Protein AF-A0A8S2ZP50-F1 (afdb_monomer_lite)

InterPro domains:
  IPR007702 Janus [PF05005] (8-51)
  IPR038596 Janus superfamily [G3DSA:3.50.20.20] (6-51)

pLDDT: mean 84.77, std 12.49, range [49.59, 97.44]

Sequence (51 aa):
MGKIENITQIPDVDIAEAGVCKYLLIEARDRGTTYGQSKLVVRGDASCAYH

Structure (mmCIF, N/CA/C/O backbone):
data_AF-A0A8S2ZP50-F1
#
_entry.id   AF-A0A8S2ZP50-F1
#
loop_
_atom_site.group_PDB
_atom_site.id
_atom_site.type_symbol
_atom_site.label_atom_id
_atom_site.label_alt_id
_atom_site.label_comp_id
_atom_site.label_asym_id
_atom_site.label_entity_id
_atom_site.label_seq_id
_atom_site.pdbx_PDB_ins_code
_atom_site.Cartn_x
_atom_site.Cartn_y
_atom_site.Cartn_z
_atom_site.occupancy
_atom_site.B_iso_or_equiv
_atom_site.auth_seq_id
_atom_site.auth_comp_id
_atom_site.auth_asym_id
_atom_site.auth_atom_id
_atom_site.pdbx_PDB_model_num
ATOM 1 N N . MET A 1 1 ? -16.516 8.005 -6.816 1.00 49.59 1 MET A N 1
ATOM 2 C CA . MET A 1 1 ? -15.955 7.274 -5.658 1.00 49.59 1 MET A CA 1
ATOM 3 C C . MET A 1 1 ? -16.927 7.410 -4.501 1.00 49.59 1 MET A C 1
ATOM 5 O O . MET A 1 1 ? -17.365 8.524 -4.242 1.00 49.59 1 MET A O 1
ATOM 9 N N . GLY A 1 2 ? -17.344 6.294 -3.898 1.00 57.19 2 GLY A N 1
ATOM 10 C CA . GLY A 1 2 ? -18.272 6.295 -2.763 1.00 57.19 2 GLY A CA 1
ATOM 11 C C . GLY A 1 2 ? -17.643 6.910 -1.512 1.00 57.19 2 GLY A C 1
ATOM 12 O O . GLY A 1 2 ? -16.421 6.970 -1.390 1.00 57.19 2 GLY A O 1
ATOM 13 N N . LYS A 1 3 ? -18.482 7.389 -0.594 1.00 66.06 3 LYS A N 1
ATOM 14 C CA . LYS A 1 3 ? -18.044 7.851 0.724 1.00 66.06 3 LYS A CA 1
ATOM 15 C C . LYS A 1 3 ? -17.498 6.649 1.504 1.00 66.06 3 LYS A C 1
ATOM 17 O O . LYS A 1 3 ? -18.181 5.636 1.603 1.00 66.06 3 LYS A O 1
ATOM 22 N N . ILE A 1 4 ? -16.279 6.759 2.027 1.00 68.56 4 ILE A N 1
ATOM 23 C CA . ILE A 1 4 ? -15.712 5.759 2.939 1.00 68.56 4 ILE A CA 1
ATOM 24 C C . ILE A 1 4 ? -16.306 6.047 4.316 1.00 68.56 4 ILE A C 1
ATOM 26 O O . ILE A 1 4 ? -16.064 7.114 4.880 1.00 68.56 4 ILE A O 1
ATOM 30 N N . GLU A 1 5 ? -17.134 5.134 4.813 1.00 72.31 5 GLU A N 1
ATOM 31 C CA . GLU A 1 5 ? -17.832 5.287 6.097 1.00 72.31 5 GLU A CA 1
ATOM 32 C C . GLU A 1 5 ? -17.109 4.563 7.233 1.00 72.31 5 GLU A C 1
ATOM 34 O O . GLU A 1 5 ? -17.336 4.875 8.398 1.00 72.31 5 GLU A O 1
ATOM 39 N N . ASN A 1 6 ? -16.229 3.613 6.897 1.00 79.56 6 ASN A N 1
ATOM 40 C CA . ASN A 1 6 ? -15.431 2.862 7.856 1.00 79.56 6 ASN A CA 1
ATOM 41 C C . ASN A 1 6 ? -14.038 2.554 7.285 1.00 79.56 6 ASN A C 1
ATOM 43 O O . ASN A 1 6 ? -13.899 2.139 6.133 1.00 79.56 6 ASN A O 1
ATOM 47 N N . ILE A 1 7 ? -13.002 2.702 8.113 1.00 86.06 7 ILE A N 1
ATOM 48 C CA . ILE A 1 7 ? -11.608 2.412 7.763 1.00 86.06 7 ILE A CA 1
ATOM 49 C C . ILE A 1 7 ? -11.372 0.952 7.329 1.00 86.06 7 ILE A C 1
ATOM 51 O O . ILE A 1 7 ? -10.431 0.674 6.585 1.00 86.06 7 ILE A O 1
ATOM 55 N N . THR A 1 8 ? -12.235 0.011 7.722 1.00 86.81 8 THR A N 1
ATOM 56 C CA . THR A 1 8 ? -12.186 -1.393 7.274 1.00 86.81 8 THR A CA 1
ATOM 57 C C . THR A 1 8 ? -12.463 -1.563 5.781 1.00 86.81 8 THR A C 1
ATOM 59 O O . THR A 1 8 ? -12.030 -2.551 5.201 1.00 86.81 8 THR A O 1
ATOM 62 N N . GLN A 1 9 ? -13.124 -0.595 5.138 1.00 89.56 9 GLN A N 1
ATOM 63 C CA . GLN A 1 9 ? -13.403 -0.618 3.697 1.00 89.56 9 GLN A CA 1
ATOM 64 C C . GLN A 1 9 ? -12.175 -0.263 2.848 1.00 89.56 9 GLN A C 1
ATOM 66 O O . GLN A 1 9 ? -12.174 -0.482 1.640 1.00 89.56 9 GLN A O 1
ATOM 71 N N . ILE A 1 10 ? -11.135 0.306 3.462 1.00 90.62 10 ILE A N 1
ATOM 72 C CA . ILE A 1 10 ? -9.877 0.618 2.786 1.00 90.62 10 ILE A CA 1
ATOM 73 C C . ILE A 1 10 ? -9.077 -0.686 2.661 1.00 90.62 10 ILE A C 1
ATOM 75 O O . ILE A 1 10 ? -8.814 -1.299 3.691 1.00 90.62 10 ILE A O 1
ATOM 79 N N . PRO A 1 11 ? -8.631 -1.116 1.470 1.00 94.00 11 PRO A N 1
ATOM 80 C CA . PRO A 1 11 ? -7.757 -2.283 1.353 1.00 94.00 11 PRO A CA 1
ATOM 81 C C . PRO A 1 11 ? -6.458 -2.086 2.139 1.00 94.00 11 PRO A C 1
ATOM 83 O O . PRO A 1 11 ? -5.866 -1.004 2.088 1.00 94.00 11 PRO A O 1
ATOM 86 N N . ASP A 1 12 ? -5.993 -3.111 2.848 1.00 95.44 12 ASP A N 1
ATOM 87 C CA . ASP A 1 12 ? -4.738 -3.016 3.607 1.00 95.44 12 ASP A CA 1
ATOM 88 C C . ASP A 1 12 ? -3.532 -2.887 2.670 1.00 95.44 12 ASP A C 1
ATOM 90 O O . ASP A 1 12 ? -2.626 -2.095 2.920 1.00 95.44 12 ASP A O 1
ATOM 94 N N . VAL A 1 13 ? -3.569 -3.586 1.536 1.00 95.88 13 VAL A N 1
ATOM 95 C CA . VAL A 1 13 ? -2.539 -3.549 0.496 1.00 95.88 13 VAL A CA 1
ATOM 96 C C . VAL A 1 13 ? -3.210 -3.340 -0.851 1.00 95.88 13 VAL A C 1
ATOM 98 O O . VAL A 1 13 ? -4.184 -4.014 -1.174 1.00 95.88 13 VAL A O 1
ATOM 101 N N . ASP A 1 14 ? -2.681 -2.396 -1.615 1.00 94.81 14 ASP A N 1
ATOM 102 C CA . ASP A 1 14 ? -3.051 -2.160 -3.006 1.00 94.81 14 ASP A CA 1
ATOM 103 C C . ASP A 1 14 ? -1.788 -1.691 -3.736 1.00 94.81 14 ASP A C 1
ATOM 105 O O . ASP A 1 14 ? -1.301 -0.578 -3.519 1.00 94.81 14 ASP A O 1
ATOM 109 N N . ILE A 1 15 ? -1.174 -2.611 -4.478 1.00 93.38 15 ILE A N 1
ATOM 110 C CA . ILE A 1 15 ? 0.107 -2.408 -5.151 1.00 93.38 15 ILE A CA 1
ATOM 111 C C . ILE A 1 15 ? 0.035 -2.961 -6.572 1.00 93.38 15 ILE A C 1
ATOM 113 O O . ILE A 1 15 ? -0.580 -4.002 -6.799 1.00 93.38 15 ILE A O 1
ATOM 117 N N . ALA A 1 16 ? 0.675 -2.279 -7.522 1.00 90.88 16 ALA A N 1
ATOM 118 C CA . ALA A 1 16 ? 0.773 -2.745 -8.899 1.00 90.88 16 ALA A CA 1
ATOM 119 C C . ALA A 1 16 ? 1.360 -4.170 -8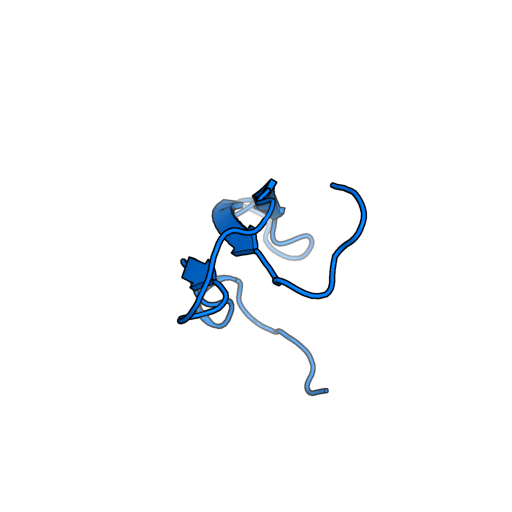.968 1.00 90.88 16 ALA A C 1
ATOM 121 O O . ALA A 1 16 ? 2.443 -4.433 -8.447 1.00 90.88 16 ALA A O 1
ATOM 122 N N . GLU A 1 17 ? 0.648 -5.082 -9.637 1.00 82.56 17 GLU A N 1
ATOM 123 C CA . GLU A 1 17 ? 0.996 -6.511 -9.688 1.00 82.56 17 GLU A CA 1
ATOM 124 C C . GLU A 1 17 ? 2.247 -6.820 -10.528 1.00 82.56 17 GLU A C 1
ATOM 126 O O . GLU A 1 17 ? 2.841 -7.888 -10.382 1.00 82.56 17 GLU A O 1
ATOM 131 N N . ALA A 1 18 ? 2.661 -5.909 -11.415 1.00 76.88 18 ALA A N 1
ATOM 132 C CA . ALA A 1 18 ? 3.740 -6.149 -12.367 1.00 76.88 18 ALA A CA 1
ATOM 133 C C . ALA A 1 18 ? 4.766 -5.006 -12.408 1.00 76.88 18 ALA A C 1
ATOM 135 O O . ALA A 1 18 ? 4.416 -3.830 -12.511 1.00 76.88 18 ALA A O 1
ATOM 136 N N . GLY A 1 19 ? 6.049 -5.383 -12.422 1.00 82.75 19 GLY A N 1
ATOM 137 C CA . GLY A 1 19 ? 7.186 -4.472 -12.569 1.00 82.75 19 GLY A CA 1
ATOM 138 C C . GLY A 1 19 ? 7.826 -4.044 -11.246 1.00 82.75 19 GLY A C 1
ATOM 139 O O . GLY A 1 19 ? 7.642 -4.674 -10.208 1.00 82.75 19 GLY A O 1
ATOM 140 N N . VAL A 1 20 ? 8.629 -2.980 -11.305 1.00 89.06 20 VAL A N 1
ATOM 141 C CA . VAL A 1 20 ? 9.239 -2.328 -10.136 1.00 89.06 20 VAL A CA 1
ATOM 142 C C . VAL A 1 20 ? 8.554 -0.981 -9.947 1.00 89.06 20 VAL A C 1
ATOM 144 O O . VAL A 1 20 ? 8.523 -0.181 -10.881 1.00 89.06 20 VAL A O 1
ATOM 147 N N . CYS A 1 21 ? 8.035 -0.708 -8.750 1.00 90.94 21 CYS 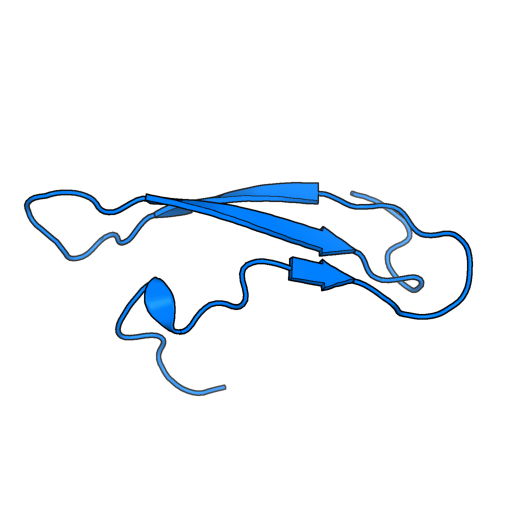A N 1
ATOM 148 C CA . CYS A 1 21 ? 7.399 0.566 -8.426 1.00 90.94 21 CYS A CA 1
ATOM 149 C C . CYS A 1 21 ? 7.860 1.109 -7.068 1.00 90.94 21 CYS A C 1
ATOM 151 O O . CYS A 1 21 ? 8.412 0.393 -6.230 1.00 90.94 21 CYS A O 1
ATOM 153 N N . LYS A 1 22 ? 7.621 2.403 -6.857 1.00 92.44 22 LYS A N 1
ATOM 154 C CA . LYS A 1 22 ? 7.722 3.045 -5.542 1.00 92.44 22 LYS A CA 1
ATOM 155 C C . LYS A 1 22 ? 6.481 2.702 -4.716 1.00 92.44 22 LYS A C 1
ATOM 157 O O . LYS A 1 22 ? 5.430 2.399 -5.284 1.00 92.44 22 LYS A O 1
ATOM 162 N N . TYR A 1 23 ? 6.593 2.754 -3.391 1.00 95.31 23 TYR A N 1
ATOM 163 C CA . TYR A 1 23 ? 5.452 2.527 -2.504 1.00 95.31 23 TYR A CA 1
ATOM 164 C C . TYR A 1 23 ? 5.510 3.408 -1.254 1.00 95.31 23 TYR A C 1
ATOM 166 O O . TYR A 1 23 ? 6.580 3.837 -0.823 1.00 95.31 23 TYR A O 1
ATOM 174 N N . LEU A 1 24 ? 4.342 3.646 -0.665 1.00 96.31 24 LEU A N 1
ATOM 175 C CA . LEU A 1 24 ? 4.160 4.347 0.597 1.00 96.31 24 LEU A CA 1
ATOM 176 C C . LEU A 1 24 ? 3.577 3.412 1.654 1.00 96.31 24 LEU A C 1
ATOM 178 O O . LEU A 1 24 ? 2.688 2.602 1.374 1.00 96.31 24 LEU A O 1
ATOM 182 N N . LEU A 1 25 ? 4.027 3.609 2.891 1.00 97.44 25 LEU A N 1
ATOM 183 C CA . LEU A 1 25 ? 3.336 3.152 4.090 1.00 97.44 25 LEU A CA 1
ATOM 184 C C . LEU A 1 25 ? 2.572 4.342 4.677 1.00 97.44 25 LEU A C 1
ATOM 186 O O . LEU A 1 25 ? 3.181 5.342 5.054 1.00 97.44 25 LEU A O 1
ATOM 190 N N . ILE A 1 26 ? 1.246 4.248 4.729 1.00 95.56 26 ILE A N 1
ATOM 191 C CA . ILE A 1 26 ? 0.365 5.363 5.088 1.00 95.56 26 ILE A CA 1
ATOM 192 C C . ILE A 1 26 ? -0.433 4.990 6.332 1.00 95.56 26 ILE A C 1
ATOM 194 O O . ILE A 1 26 ? -1.058 3.934 6.378 1.00 95.56 26 ILE A O 1
ATOM 198 N N . GLU A 1 27 ? -0.466 5.874 7.327 1.00 93.62 27 GLU A N 1
ATOM 199 C CA . GLU A 1 27 ? -1.404 5.754 8.440 1.00 93.62 27 GLU A CA 1
ATOM 200 C C . GLU A 1 27 ? -2.750 6.376 8.052 1.00 93.62 27 GLU A C 1
ATOM 202 O O . GLU A 1 27 ? -2.893 7.597 7.963 1.00 93.62 27 GLU A O 1
ATOM 207 N N . ALA A 1 28 ? -3.753 5.531 7.828 1.00 90.62 28 ALA A N 1
ATOM 208 C CA . ALA A 1 28 ? -5.133 5.965 7.682 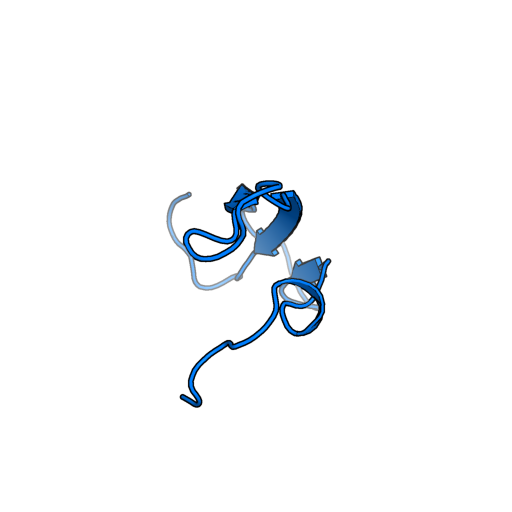1.00 90.62 28 ALA A CA 1
ATOM 209 C C . ALA A 1 28 ? -5.753 6.140 9.074 1.00 90.62 28 ALA A C 1
ATOM 211 O O . ALA A 1 28 ? -5.562 5.300 9.954 1.00 90.62 28 ALA A O 1
ATOM 212 N N . ARG A 1 29 ? -6.508 7.223 9.275 1.00 87.69 29 ARG A N 1
ATOM 213 C CA . ARG A 1 29 ? -7.205 7.521 10.533 1.00 87.69 29 ARG A CA 1
ATOM 214 C C . ARG A 1 29 ? -8.656 7.864 10.250 1.00 87.69 29 ARG A C 1
ATOM 216 O O . ARG A 1 29 ? -8.927 8.690 9.379 1.00 87.69 29 ARG A O 1
ATOM 223 N N . ASP A 1 30 ? -9.570 7.270 11.006 1.00 84.69 30 ASP A N 1
ATOM 224 C CA . ASP A 1 30 ? -10.955 7.718 11.028 1.00 84.69 30 ASP A CA 1
ATOM 225 C C . ASP A 1 30 ? -11.052 9.018 11.838 1.00 84.69 30 ASP A C 1
ATOM 227 O O . ASP A 1 30 ? -10.641 9.090 12.998 1.00 84.69 30 ASP A O 1
ATOM 231 N N . ARG A 1 31 ? -11.568 10.072 11.202 1.00 74.19 31 ARG A N 1
ATOM 232 C CA . ARG A 1 31 ? -11.733 11.394 11.815 1.00 74.19 31 ARG A CA 1
ATOM 233 C C . ARG A 1 31 ? -13.068 11.533 12.562 1.00 74.19 31 ARG A C 1
ATOM 235 O O . ARG A 1 31 ? -13.298 12.578 13.163 1.00 74.19 31 ARG A O 1
ATOM 242 N N . GLY A 1 32 ? -13.945 10.527 12.485 1.00 68.44 32 GLY A N 1
ATOM 243 C CA . GLY A 1 32 ? -15.321 10.564 12.983 1.00 68.44 32 GLY A CA 1
ATOM 244 C C . GLY A 1 32 ? -15.593 9.796 14.280 1.00 68.44 32 GLY A C 1
ATOM 245 O O . GLY A 1 32 ? -16.643 10.020 14.880 1.00 68.44 32 GLY A O 1
ATOM 246 N N . THR A 1 33 ? -14.697 8.920 14.748 1.00 61.06 33 THR A N 1
ATOM 247 C CA . THR A 1 33 ? -14.939 8.102 15.951 1.00 61.06 33 THR A CA 1
ATOM 248 C C . THR A 1 33 ? -14.234 8.654 17.193 1.00 61.06 33 THR A C 1
ATOM 250 O O . THR A 1 33 ? -13.061 9.015 17.163 1.00 61.06 33 THR A O 1
ATOM 253 N N . THR A 1 34 ? -14.943 8.667 18.329 1.00 56.00 34 THR A N 1
ATOM 254 C CA . THR A 1 34 ? -14.434 9.088 19.655 1.00 56.00 34 THR A CA 1
ATOM 255 C C . THR A 1 34 ? -13.231 8.259 20.121 1.00 56.00 34 THR A C 1
ATOM 257 O O . THR A 1 34 ? -12.370 8.751 20.845 1.00 56.00 34 THR A O 1
ATOM 260 N N . TYR A 1 35 ? -13.147 7.008 19.664 1.00 58.44 35 TYR A N 1
ATOM 261 C CA . TYR A 1 35 ? -11.963 6.161 19.755 1.00 58.44 35 TYR A CA 1
ATOM 262 C C . TYR A 1 35 ? -11.354 6.119 18.358 1.00 58.44 35 TYR A C 1
ATOM 264 O O . TYR A 1 35 ? -11.829 5.367 17.507 1.00 58.44 35 TYR A O 1
ATOM 272 N N . GLY A 1 36 ? -10.398 7.010 18.089 1.00 65.31 36 GLY A N 1
ATOM 273 C CA . GLY A 1 36 ? -9.791 7.167 16.768 1.00 65.31 36 GLY A CA 1
ATOM 274 C C . GLY A 1 36 ? -9.199 5.847 16.289 1.00 65.31 36 GLY A C 1
ATOM 275 O O . GLY A 1 36 ? -8.155 5.420 16.778 1.00 65.31 36 GLY A O 1
ATOM 276 N N . GLN A 1 37 ? -9.886 5.185 15.359 1.00 82.50 37 GLN A N 1
ATOM 277 C CA . GLN A 1 37 ? -9.367 3.975 14.743 1.00 82.50 37 GLN A CA 1
ATOM 278 C C . GLN A 1 37 ? -8.350 4.381 13.685 1.00 82.50 37 GLN A C 1
ATOM 280 O O . GLN A 1 37 ? -8.623 5.227 12.829 1.00 82.50 37 GLN A O 1
ATOM 285 N N . SER A 1 38 ? -7.170 3.778 13.750 1.00 89.62 38 SER A N 1
ATOM 286 C CA . SER A 1 38 ? -6.149 3.928 12.727 1.00 89.62 38 SER A CA 1
ATOM 287 C C . SER A 1 38 ? -5.651 2.573 12.264 1.00 89.62 38 SER A C 1
ATOM 289 O O . SER A 1 38 ? -5.735 1.574 12.983 1.00 89.62 38 SER A O 1
ATOM 291 N N . LYS A 1 39 ? -5.150 2.539 11.034 1.00 91.62 39 LYS A N 1
ATOM 292 C CA . LYS A 1 39 ? -4.419 1.391 10.512 1.00 91.62 39 LYS A CA 1
ATOM 293 C C . LYS A 1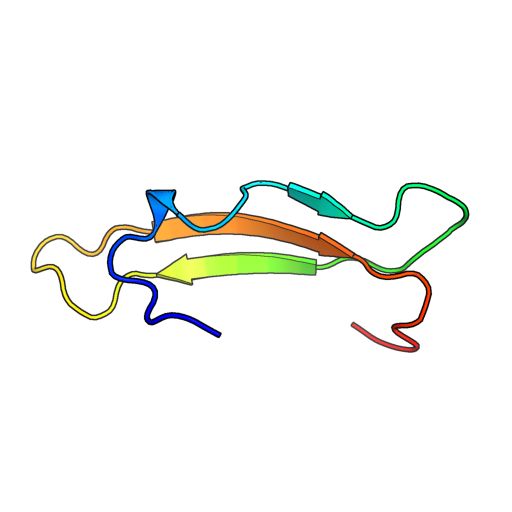 39 ? -3.371 1.838 9.512 1.00 91.62 39 LYS A C 1
ATOM 295 O O . LYS A 1 39 ? -3.496 2.896 8.894 1.00 91.62 39 LYS A O 1
ATOM 300 N N . LEU A 1 40 ? -2.353 1.008 9.347 1.00 96.00 40 LEU A N 1
ATOM 301 C CA . LEU A 1 40 ? -1.362 1.187 8.299 1.00 96.00 40 LEU A CA 1
ATOM 302 C C . LEU A 1 40 ? -1.860 0.523 7.017 1.00 96.00 40 LEU A C 1
ATOM 304 O O . LEU A 1 40 ? -2.364 -0.596 7.057 1.00 96.00 40 LEU A O 1
ATOM 308 N N . VAL A 1 41 ? -1.708 1.217 5.895 1.00 96.25 41 VAL A N 1
ATOM 309 C CA . VAL A 1 41 ? -2.024 0.700 4.564 1.00 96.25 41 VAL A CA 1
ATOM 310 C C . VAL A 1 41 ? -0.834 0.886 3.631 1.00 96.25 41 VAL A C 1
ATOM 312 O O . VAL A 1 41 ? -0.075 1.849 3.756 1.00 96.25 41 VAL A O 1
ATOM 315 N N . VAL A 1 42 ? -0.678 -0.039 2.688 1.00 96.69 42 VAL A N 1
ATOM 316 C CA . VAL A 1 42 ? 0.393 -0.029 1.687 1.00 96.69 42 VAL A CA 1
ATOM 317 C C . VAL A 1 42 ? -0.186 0.353 0.336 1.00 96.69 42 VAL A C 1
ATOM 319 O O . VAL A 1 42 ? -1.178 -0.238 -0.101 1.00 96.69 42 VAL A O 1
ATOM 322 N N . ARG A 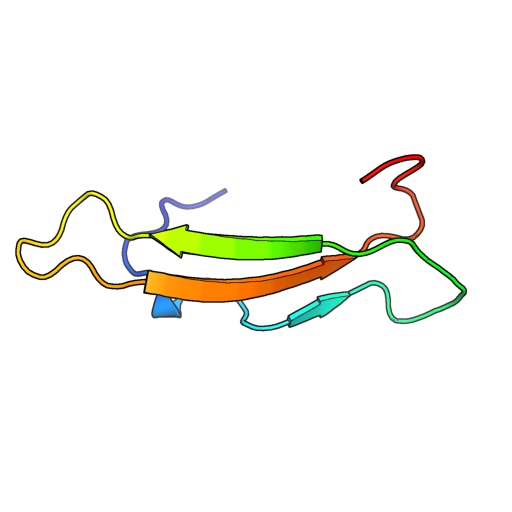1 43 ? 0.427 1.341 -0.319 1.00 95.94 43 ARG A N 1
ATOM 323 C CA . ARG A 1 43 ? 0.047 1.795 -1.661 1.00 95.94 43 ARG A CA 1
ATOM 324 C C . ARG A 1 43 ? 1.258 1.881 -2.569 1.00 95.94 43 ARG A C 1
ATOM 326 O O . ARG A 1 43 ? 2.263 2.459 -2.168 1.00 95.94 43 ARG A O 1
ATOM 333 N N . GLY A 1 44 ? 1.154 1.359 -3.785 1.00 94.56 44 GLY A N 1
ATOM 334 C CA . GLY A 1 44 ? 2.198 1.511 -4.796 1.00 94.56 44 GLY A CA 1
ATOM 335 C C . GLY A 1 44 ? 1.646 1.371 -6.209 1.00 94.56 44 GLY A C 1
ATOM 336 O O . GLY A 1 44 ? 0.893 0.450 -6.500 1.00 94.56 44 GLY A O 1
ATO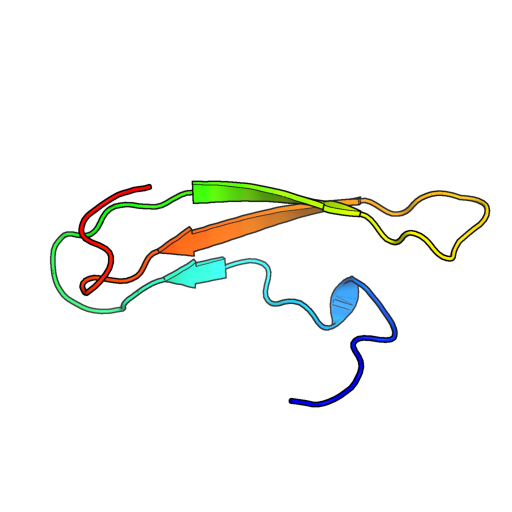M 337 N N . ASP A 1 45 ? 2.034 2.279 -7.093 1.00 91.12 45 ASP A N 1
ATOM 338 C CA . ASP A 1 45 ? 1.614 2.288 -8.494 1.00 91.12 45 ASP A CA 1
ATOM 339 C C . ASP A 1 45 ? 2.855 2.476 -9.375 1.00 91.12 45 ASP A C 1
ATOM 341 O O . ASP A 1 45 ? 3.717 3.311 -9.084 1.00 91.12 45 ASP A O 1
ATOM 345 N N . ALA A 1 46 ? 2.971 1.694 -10.449 1.00 90.31 46 ALA A N 1
ATOM 346 C CA . ALA A 1 46 ? 4.088 1.783 -11.389 1.00 90.31 46 ALA A CA 1
ATOM 347 C C . ALA A 1 46 ? 4.121 3.117 -12.159 1.00 90.31 46 ALA A C 1
ATOM 349 O O . ALA A 1 46 ? 5.183 3.541 -12.612 1.00 90.31 46 ALA A O 1
ATOM 350 N N . SER A 1 47 ? 2.981 3.800 -12.283 1.00 89.25 47 SER A N 1
ATOM 351 C CA . SER A 1 47 ? 2.865 5.128 -12.888 1.00 89.25 47 SER A CA 1
ATOM 352 C C . SER A 1 47 ? 3.288 6.269 -11.951 1.00 89.25 47 SER A C 1
ATOM 354 O O . SER A 1 47 ? 3.507 7.393 -12.413 1.00 89.25 47 SER A O 1
ATOM 356 N N . CYS A 1 48 ? 3.466 6.007 -10.650 1.00 88.81 48 CYS A N 1
ATOM 357 C CA . CYS A 1 48 ? 3.882 7.022 -9.686 1.00 88.81 48 CYS A CA 1
ATOM 358 C C . CYS A 1 48 ? 5.378 7.343 -9.830 1.00 88.81 48 CYS A C 1
ATOM 360 O O . CYS A 1 48 ? 6.255 6.628 -9.338 1.00 88.81 48 CYS A O 1
ATOM 362 N N . ALA A 1 49 ? 5.680 8.477 -10.470 1.00 89.38 49 ALA A N 1
ATOM 363 C CA . ALA A 1 49 ? 7.052 8.956 -10.642 1.00 89.38 49 ALA A CA 1
ATOM 364 C C . ALA A 1 49 ? 7.745 9.294 -9.307 1.00 89.38 49 ALA A C 1
ATOM 366 O O . ALA A 1 49 ? 8.975 9.236 -9.214 1.00 89.38 49 ALA A O 1
ATOM 367 N N . TYR A 1 50 ? 6.978 9.604 -8.259 1.00 91.06 50 TYR A N 1
ATOM 368 C CA . TYR A 1 50 ? 7.458 9.967 -6.925 1.00 91.06 50 TYR A CA 1
ATOM 369 C C . TYR A 1 50 ? 6.583 9.327 -5.844 1.00 91.06 50 TYR A C 1
ATOM 371 O O . TYR A 1 50 ? 5.492 8.838 -6.135 1.00 91.06 50 TYR A O 1
ATOM 379 N N . HIS A 1 51 ? 7.121 9.307 -4.625 1.00 89.94 51 HIS A N 1
ATOM 380 C CA . HIS A 1 51 ? 6.361 8.998 -3.419 1.00 89.94 51 HIS A CA 1
ATOM 381 C C . HIS A 1 51 ? 5.387 10.136 -3.119 1.00 89.94 51 HIS A C 1
ATOM 383 O O . HIS A 1 51 ? 5.781 11.302 -3.357 1.00 89.94 51 HIS A O 1
#

Radius of gyration: 13.01 Å; chains: 1; bounding box: 28×18×33 Å

Secondary structure (DSSP, 8-state):
-----SGGGS-SEEE-SSS----EEEEEE-SS-SS--EEEEEEE-TT-S--

Foldseek 3Di:
DDDDPDPVPDDQEDEDPDDDWDKDWDWDWDPPDPPIDIDTHMYIDRPPPDD

Organism: NCBI:txid392030